Protein AF-T0YQB6-F1 (afdb_monomer)

Solvent-accessible surface area (backbone atoms only — not comparable to full-atom values): 7798 Å² total; per-residue (Å²): 107,59,69,57,54,54,50,42,68,69,33,78,83,54,26,64,61,60,52,67,73,28,50,30,24,60,76,42,93,47,71,82,48,46,54,80,54,68,63,47,19,71,34,28,26,48,48,79,46,76,45,72,69,95,37,11,34,46,36,43,32,42,40,33,60,44,87,93,80,42,77,46,76,48,65,46,78,48,70,36,41,98,92,46,36,68,65,62,59,70,67,49,53,52,52,53,47,53,54,51,46,53,48,74,68,41,89,79,73,65,82,73,70,87,73,80,74,79,78,72,74,80,78,81,73,86,81,84,135

Mean predicted aligned error: 8.4 Å

Sequence (129 aa):
FIALLRAMYRDSMDFPAFWGALPPPAESPFAFLRRGRKIWREHFFVKTGTLNAPFGVLGLAGYFRLPGGRFGAFAILVNGSPRHPNIAIGPMMRTLRHVLEAWASAPGARQPAAAQSRAILPHRKDAPK

Secondary structure (DSSP, 8-state):
-HHHHHHHHH-TTTHHHHHHTS--GGG-SSTTTS-S-HHHHHHEEEEEEEE-SSS-EEEEEEEEEPGGG-EEEEEEEEE--SSS----HHHHHHHHHHHHHHHHHSTT---------------------

Radius of gyration: 16.94 Å; Cα contacts (8 Å, |Δi|>4): 157; chains: 1; bounding box: 30×30×59 Å

Structure (mmCIF, N/CA/C/O backbone):
data_AF-T0YQB6-F1
#
_entry.id   AF-T0YQB6-F1
#
loop_
_atom_site.group_PDB
_atom_site.id
_atom_site.type_symbol
_atom_site.label_atom_id
_atom_site.label_alt_id
_atom_site.label_comp_id
_atom_site.label_asym_id
_atom_site.label_entity_id
_atom_site.label_seq_id
_atom_site.pdbx_PDB_ins_code
_atom_site.Cartn_x
_atom_site.Cartn_y
_atom_site.Cartn_z
_atom_site.occupancy
_atom_site.B_iso_or_equiv
_atom_site.auth_seq_id
_atom_site.auth_comp_id
_atom_site.auth_asym_id
_atom_site.auth_atom_id
_atom_site.pdbx_PDB_model_num
ATOM 1 N N . PHE A 1 1 ? -7.471 -9.144 -4.186 1.00 83.69 1 PHE A N 1
ATOM 2 C CA . PHE A 1 1 ? -6.870 -8.344 -3.093 1.00 83.69 1 PHE A CA 1
ATOM 3 C C . PHE A 1 1 ? -7.903 -7.694 -2.172 1.00 83.69 1 PHE A C 1
ATOM 5 O O . PHE A 1 1 ? -7.961 -8.091 -1.019 1.00 83.69 1 PHE A O 1
ATOM 12 N N . ILE A 1 2 ? -8.757 -6.767 -2.632 1.00 92.81 2 ILE A N 1
ATOM 13 C CA . ILE A 1 2 ? -9.711 -6.062 -1.741 1.00 92.81 2 ILE A CA 1
ATOM 14 C C . ILE A 1 2 ? -10.686 -6.999 -1.008 1.00 92.81 2 ILE A C 1
ATOM 16 O O . ILE A 1 2 ? -10.946 -6.789 0.171 1.00 92.81 2 ILE A O 1
ATOM 20 N N . ALA A 1 3 ? -11.203 -8.035 -1.678 1.00 94.56 3 ALA A N 1
ATOM 21 C CA . ALA A 1 3 ? -12.111 -8.999 -1.050 1.00 94.56 3 ALA A CA 1
ATOM 22 C C . ALA A 1 3 ? -11.465 -9.731 0.142 1.00 94.56 3 ALA A C 1
ATOM 24 O O . ALA A 1 3 ? -12.090 -9.836 1.190 1.00 94.56 3 ALA A O 1
ATOM 25 N N . LEU A 1 4 ? -10.195 -10.137 0.011 1.00 95.00 4 LEU A N 1
ATOM 26 C CA . LEU A 1 4 ? -9.421 -10.750 1.096 1.00 95.00 4 LEU A CA 1
ATOM 27 C C . LEU A 1 4 ? -9.232 -9.778 2.265 1.00 95.00 4 LEU A C 1
ATOM 29 O O . LEU A 1 4 ? -9.518 -10.133 3.398 1.00 95.00 4 LEU A O 1
ATOM 33 N N . LEU A 1 5 ? -8.800 -8.542 1.994 1.00 96.31 5 LEU A N 1
ATOM 34 C CA . LEU A 1 5 ? -8.612 -7.530 3.042 1.00 96.31 5 LEU A CA 1
ATOM 35 C C . LEU A 1 5 ? -9.929 -7.235 3.781 1.00 96.31 5 LEU A C 1
ATOM 37 O O . LEU A 1 5 ? -9.968 -7.089 4.996 1.00 96.31 5 LEU A O 1
ATOM 41 N N . ARG A 1 6 ? -11.050 -7.198 3.057 1.00 95.44 6 ARG A N 1
ATOM 42 C CA . ARG A 1 6 ? -12.374 -7.045 3.670 1.00 95.44 6 ARG A CA 1
ATOM 43 C C . ARG A 1 6 ? -12.765 -8.258 4.516 1.00 95.44 6 ARG A C 1
ATOM 45 O O . ARG A 1 6 ? -13.393 -8.064 5.550 1.00 95.44 6 ARG A O 1
ATOM 52 N N . ALA A 1 7 ? -12.443 -9.471 4.069 1.00 96.31 7 ALA A N 1
ATOM 53 C CA . ALA A 1 7 ? -12.714 -10.695 4.817 1.00 96.31 7 ALA A CA 1
ATOM 54 C C . ALA A 1 7 ? -11.887 -10.742 6.109 1.00 96.31 7 ALA A C 1
ATOM 56 O O . ALA A 1 7 ? -12.469 -10.873 7.176 1.00 96.31 7 ALA A O 1
ATOM 57 N N . MET A 1 8 ? -10.575 -10.501 6.024 1.00 96.44 8 MET A N 1
ATOM 58 C CA . MET A 1 8 ? -9.680 -10.440 7.185 1.00 96.44 8 MET A CA 1
ATOM 59 C C . MET A 1 8 ? -10.109 -9.366 8.186 1.00 96.44 8 MET A C 1
ATOM 61 O O . MET A 1 8 ? -10.122 -9.631 9.372 1.00 96.44 8 MET A O 1
ATOM 65 N N . TYR A 1 9 ? -10.530 -8.177 7.737 1.00 94.56 9 TYR A N 1
ATOM 66 C CA . TYR A 1 9 ? -11.054 -7.142 8.643 1.00 94.56 9 TYR A CA 1
ATOM 67 C C . TYR A 1 9 ? -12.304 -7.573 9.427 1.00 94.56 9 TYR A C 1
ATOM 69 O O . TYR A 1 9 ? -12.547 -7.077 10.523 1.00 94.56 9 TYR A O 1
ATOM 77 N N . ARG A 1 10 ? -13.127 -8.460 8.855 1.00 95.06 10 ARG A N 1
ATOM 78 C CA . ARG A 1 10 ? -14.337 -8.978 9.510 1.00 95.06 10 ARG A CA 1
ATOM 79 C C . ARG A 1 10 ? -14.051 -10.151 10.442 1.00 95.06 10 ARG A C 1
ATOM 81 O O . ARG A 1 10 ? -14.921 -10.486 11.238 1.00 95.06 10 ARG A O 1
ATOM 88 N N . ASP A 1 11 ? -12.871 -10.750 10.342 1.00 96.25 11 ASP A N 1
ATOM 89 C CA . ASP A 1 11 ? -12.424 -11.800 11.242 1.00 96.25 11 ASP A CA 1
ATOM 90 C C . ASP A 1 11 ? -11.795 -11.172 12.489 1.00 96.25 11 ASP A C 1
ATOM 92 O O . ASP A 1 11 ? -10.628 -10.791 12.498 1.00 96.25 11 ASP A O 1
ATOM 96 N N . SER A 1 12 ? -12.583 -11.005 13.551 1.00 92.75 12 SER A N 1
ATOM 97 C CA . SER A 1 12 ? -12.111 -10.341 14.769 1.00 92.75 12 SER A CA 1
ATOM 98 C C . SER A 1 12 ? -10.997 -11.097 15.495 1.00 92.75 12 SER A C 1
ATOM 100 O O . SER A 1 12 ? -10.278 -10.473 16.274 1.00 92.75 12 SER A O 1
ATOM 102 N N . MET A 1 13 ? -10.865 -12.408 15.269 1.00 96.19 13 MET A N 1
ATOM 103 C CA . MET A 1 13 ? -9.836 -13.230 15.907 1.00 96.19 13 MET A CA 1
ATOM 104 C C . MET A 1 13 ? -8.489 -13.027 15.218 1.00 96.19 13 MET A C 1
ATOM 106 O O . MET A 1 13 ? -7.492 -12.743 15.882 1.00 96.19 13 MET A O 1
ATOM 110 N N . ASP A 1 14 ? -8.476 -13.085 13.887 1.00 96.00 14 ASP A N 1
ATOM 111 C CA . ASP A 1 14 ? -7.233 -13.053 13.115 1.00 96.00 14 ASP A CA 1
ATOM 112 C C . ASP A 1 14 ? -6.817 -11.641 12.687 1.00 96.00 14 ASP A C 1
ATOM 114 O O . ASP A 1 14 ? -5.634 -11.388 12.430 1.00 96.00 14 ASP A O 1
ATOM 118 N N . PHE A 1 15 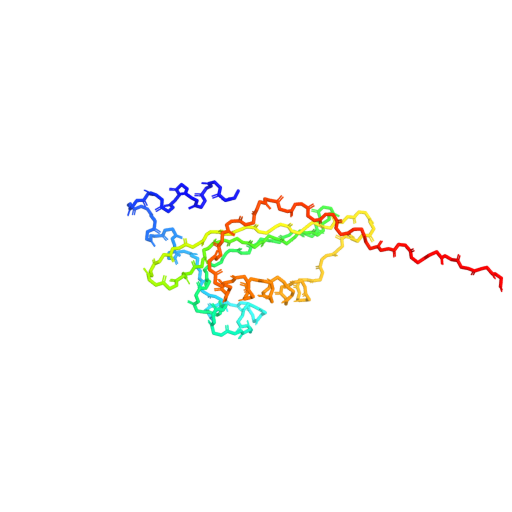? -7.753 -10.685 12.635 1.00 95.44 15 PHE A N 1
ATOM 119 C CA . PHE A 1 15 ? -7.466 -9.333 12.161 1.00 95.44 15 PHE A CA 1
ATOM 120 C C . PHE A 1 15 ? -6.307 -8.647 12.897 1.00 95.44 15 PHE A C 1
ATOM 122 O O . PHE A 1 15 ? -5.458 -8.077 12.206 1.00 95.44 15 PHE A O 1
ATOM 129 N N . PRO A 1 16 ? -6.203 -8.677 14.245 1.00 94.50 16 PRO A N 1
ATOM 130 C CA . PRO A 1 16 ? -5.108 -8.004 14.941 1.00 94.50 16 PRO A CA 1
ATOM 131 C C . PRO A 1 16 ? -3.730 -8.520 14.514 1.00 94.50 16 PRO A C 1
ATOM 133 O O . PRO A 1 16 ? -2.831 -7.721 14.245 1.00 94.50 16 PRO A O 1
ATOM 136 N N . ALA A 1 17 ? -3.578 -9.841 14.385 1.00 96.06 17 ALA A N 1
ATOM 137 C CA . ALA A 1 17 ? -2.331 -10.463 13.949 1.00 96.06 17 ALA A CA 1
ATOM 138 C C . ALA A 1 17 ? -2.050 -10.177 12.466 1.00 96.06 17 ALA A C 1
ATOM 140 O O . ALA A 1 17 ? -0.944 -9.770 12.103 1.00 96.06 17 ALA A O 1
ATOM 141 N N . PHE A 1 18 ? -3.068 -10.311 11.610 1.00 95.44 18 PHE A N 1
ATOM 142 C CA . PHE A 1 18 ? -2.963 -10.025 10.180 1.00 95.44 18 PHE A CA 1
ATOM 143 C C . PHE A 1 18 ? -2.565 -8.568 9.911 1.00 95.44 18 PHE A C 1
ATOM 145 O O . PHE A 1 18 ? -1.704 -8.290 9.076 1.00 95.44 18 PHE A O 1
ATOM 152 N N . TRP A 1 19 ? -3.179 -7.622 10.624 1.00 94.38 19 TRP A N 1
ATOM 153 C CA . TRP A 1 19 ? -2.861 -6.202 10.528 1.00 94.38 19 TRP A CA 1
ATOM 154 C C . TRP A 1 19 ? -1.462 -5.896 11.069 1.00 94.38 19 TRP A C 1
ATOM 156 O O . TRP A 1 19 ? -0.716 -5.175 10.409 1.00 94.38 19 TRP A O 1
ATOM 166 N N . GLY A 1 20 ? -1.075 -6.489 12.203 1.00 93.31 20 GLY A N 1
ATOM 167 C CA . GLY A 1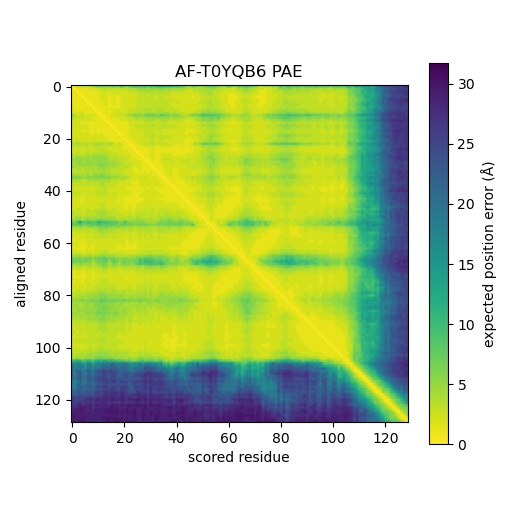 20 ? 0.260 -6.334 12.787 1.00 93.31 20 GLY A CA 1
ATOM 168 C C . GLY A 1 20 ? 1.397 -6.825 11.883 1.00 93.31 20 GLY A C 1
ATOM 169 O O . GLY A 1 20 ? 2.506 -6.302 11.948 1.00 93.31 20 GLY A O 1
ATOM 170 N N . ALA A 1 21 ? 1.121 -7.766 10.976 1.00 94.12 21 ALA A N 1
ATOM 171 C CA . ALA A 1 21 ? 2.083 -8.243 9.982 1.00 94.12 21 ALA A CA 1
ATOM 172 C C . ALA A 1 21 ? 2.329 -7.257 8.815 1.00 94.12 21 ALA A C 1
ATOM 174 O O . ALA A 1 21 ? 3.210 -7.488 7.980 1.00 94.12 21 ALA A O 1
ATOM 175 N N . LEU A 1 22 ? 1.559 -6.167 8.725 1.00 94.69 22 LEU A N 1
ATOM 176 C CA . LEU A 1 22 ? 1.721 -5.113 7.726 1.00 94.69 22 LEU A CA 1
ATOM 177 C C . LEU A 1 22 ? 2.413 -3.905 8.372 1.00 94.69 22 LEU A C 1
ATOM 179 O O . LEU A 1 22 ? 1.751 -3.134 9.065 1.00 94.69 22 LEU A O 1
ATOM 183 N N . PRO A 1 23 ? 3.718 -3.679 8.149 1.00 91.44 23 PRO A N 1
ATOM 184 C CA . PRO A 1 23 ? 4.404 -2.567 8.789 1.00 91.44 23 PRO A CA 1
ATOM 185 C C . PRO A 1 23 ? 3.898 -1.220 8.247 1.00 91.44 23 PRO A C 1
ATOM 187 O O . PRO A 1 23 ? 3.610 -1.097 7.044 1.00 91.44 23 PRO A O 1
ATOM 190 N N . PRO A 1 24 ? 3.819 -0.180 9.096 1.00 95.81 24 PRO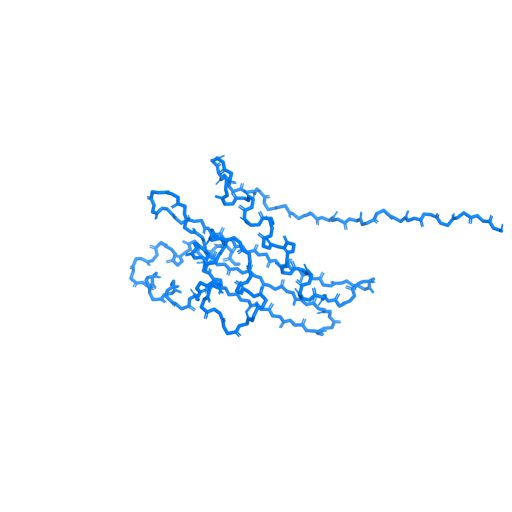 A N 1
ATOM 191 C CA . PRO A 1 24 ? 3.620 1.172 8.608 1.00 95.81 24 PRO A CA 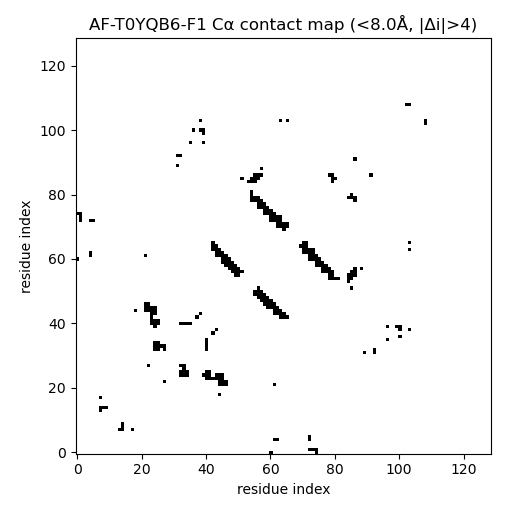1
ATOM 192 C C . PRO A 1 24 ? 4.846 1.626 7.796 1.00 95.81 24 PRO A C 1
ATOM 194 O O . PRO A 1 24 ? 5.973 1.225 8.103 1.00 95.81 24 PRO A O 1
ATOM 197 N N . PRO A 1 25 ? 4.686 2.477 6.764 1.00 96.69 25 PRO A N 1
ATOM 198 C CA . PRO A 1 25 ? 5.808 2.893 5.930 1.00 96.69 25 PRO A CA 1
ATOM 199 C C . PRO A 1 25 ? 6.959 3.563 6.688 1.00 96.69 25 PRO A C 1
ATOM 201 O O . PRO A 1 25 ? 8.089 3.475 6.214 1.00 96.69 25 PRO A O 1
ATOM 204 N N . ALA A 1 26 ? 6.708 4.199 7.841 1.00 96.75 26 ALA A N 1
ATOM 205 C CA . ALA A 1 26 ? 7.746 4.748 8.721 1.00 96.75 26 ALA A CA 1
ATOM 206 C C . ALA A 1 26 ? 8.766 3.697 9.193 1.00 96.75 26 ALA A C 1
ATOM 208 O O . ALA A 1 26 ? 9.957 3.999 9.228 1.00 96.75 26 ALA A O 1
ATOM 209 N N . GLU A 1 27 ? 8.303 2.474 9.457 1.00 95.06 27 GLU A N 1
ATOM 210 C CA . GLU A 1 27 ? 9.092 1.358 9.999 1.00 95.06 27 GLU A CA 1
ATOM 211 C C . GLU A 1 27 ? 9.595 0.412 8.900 1.00 95.06 27 GLU A C 1
ATOM 213 O O . GLU A 1 27 ? 10.076 -0.691 9.150 1.00 95.06 27 GLU A O 1
ATOM 218 N N . SER A 1 28 ? 9.465 0.821 7.637 1.00 92.44 28 SER A N 1
ATOM 219 C CA . SER A 1 28 ? 9.885 -0.010 6.520 1.00 92.44 28 SER A CA 1
ATOM 220 C C . SER A 1 28 ? 11.413 -0.083 6.414 1.00 92.44 28 SER A C 1
ATOM 222 O O . SER A 1 28 ? 12.079 0.963 6.415 1.00 92.44 28 SER A O 1
ATOM 224 N N . PRO A 1 29 ? 11.987 -1.277 6.162 1.00 90.75 29 PRO A N 1
ATOM 225 C CA . PRO A 1 29 ? 13.409 -1.399 5.841 1.00 90.75 29 PRO A CA 1
ATOM 226 C C . PRO A 1 29 ? 13.756 -0.695 4.517 1.00 90.75 29 PRO A C 1
ATOM 228 O O . PRO A 1 29 ? 14.908 -0.343 4.265 1.00 90.75 29 PRO A O 1
ATOM 231 N N . PHE A 1 30 ? 12.761 -0.422 3.666 1.00 89.75 30 PHE A N 1
ATOM 232 C CA . PHE A 1 30 ? 12.963 0.218 2.375 1.00 89.75 30 PHE A CA 1
ATOM 233 C C . PHE A 1 30 ? 12.845 1.741 2.469 1.00 89.75 30 PHE A C 1
ATOM 235 O O . PHE A 1 30 ? 11.771 2.307 2.685 1.00 89.75 30 PHE A O 1
ATOM 242 N N . ALA A 1 31 ? 13.952 2.439 2.201 1.00 90.62 31 ALA A N 1
ATOM 243 C CA . ALA A 1 31 ? 14.029 3.898 2.299 1.00 90.62 31 ALA A CA 1
ATOM 244 C C . ALA A 1 31 ? 12.999 4.649 1.432 1.00 90.62 31 ALA A C 1
ATOM 246 O O . ALA A 1 31 ? 12.583 5.749 1.788 1.00 90.62 31 ALA A O 1
ATOM 247 N N . PHE A 1 32 ? 12.566 4.083 0.299 1.00 88.00 32 PHE A N 1
ATOM 248 C CA . PHE A 1 32 ? 11.571 4.730 -0.563 1.00 88.00 32 PHE A CA 1
ATOM 249 C C . PHE A 1 32 ? 10.157 4.743 0.043 1.00 88.00 32 PHE A C 1
ATOM 251 O O . PHE A 1 32 ? 9.379 5.638 -0.296 1.00 88.00 32 PHE A O 1
ATOM 258 N N . LEU A 1 33 ? 9.836 3.803 0.942 1.00 92.94 33 LEU A N 1
ATOM 259 C CA . LEU A 1 33 ? 8.560 3.757 1.665 1.00 92.94 33 LEU A CA 1
ATOM 260 C C . LEU A 1 33 ? 8.535 4.741 2.838 1.00 92.94 33 LEU A C 1
ATOM 262 O O . LEU A 1 33 ? 7.497 5.343 3.086 1.00 92.94 33 LEU A O 1
ATOM 266 N N . ARG A 1 34 ? 9.680 4.992 3.484 1.00 95.00 34 ARG A N 1
ATOM 267 C CA . ARG A 1 34 ? 9.793 5.920 4.626 1.00 95.00 34 ARG A CA 1
ATOM 268 C C . ARG A 1 34 ? 9.574 7.402 4.279 1.00 95.00 34 ARG A C 1
ATOM 270 O O . ARG A 1 34 ? 9.470 8.235 5.174 1.00 95.00 34 ARG A O 1
ATOM 277 N N . ARG A 1 35 ? 9.508 7.753 2.990 1.00 93.88 35 ARG A N 1
ATOM 278 C CA . ARG A 1 35 ? 9.285 9.128 2.498 1.00 93.88 35 ARG A CA 1
ATOM 279 C C . ARG A 1 35 ? 7.801 9.507 2.520 1.00 93.88 35 ARG A C 1
ATOM 281 O O . ARG A 1 35 ? 6.949 8.636 2.423 1.00 93.88 35 ARG A O 1
ATOM 288 N N . GLY A 1 36 ? 7.503 10.807 2.507 1.00 93.38 36 GLY A N 1
ATOM 289 C CA . GLY A 1 36 ? 6.140 11.341 2.372 1.00 93.38 36 GLY A CA 1
ATOM 290 C C . GLY A 1 36 ? 5.591 11.971 3.645 1.00 93.38 36 GLY A C 1
ATOM 291 O O . GLY A 1 36 ? 6.328 12.216 4.601 1.00 93.38 36 GLY A O 1
ATOM 292 N N . ARG A 1 37 ? 4.291 12.266 3.637 1.00 94.69 37 ARG A N 1
ATOM 293 C CA . ARG A 1 37 ? 3.589 12.949 4.729 1.00 94.69 37 ARG A CA 1
ATOM 294 C C . ARG A 1 37 ? 3.350 12.002 5.907 1.00 94.69 37 ARG A C 1
ATOM 296 O O . ARG A 1 37 ? 3.315 10.783 5.745 1.00 94.69 37 ARG A O 1
ATOM 303 N N . LYS A 1 38 ? 3.099 12.573 7.090 1.00 93.50 38 LYS A N 1
ATOM 304 C CA . LYS A 1 38 ? 2.752 11.826 8.315 1.00 93.50 38 LYS A CA 1
ATOM 305 C C . LYS A 1 38 ? 1.604 10.835 8.095 1.00 93.50 38 LYS A C 1
ATOM 307 O O . LYS A 1 38 ? 1.690 9.692 8.528 1.00 93.50 38 LYS A O 1
ATOM 312 N N . ILE A 1 39 ? 0.573 11.251 7.351 1.00 92.19 39 ILE A N 1
ATOM 313 C CA . ILE A 1 39 ? -0.576 10.396 7.027 1.00 92.19 39 ILE A CA 1
ATOM 314 C C . ILE A 1 39 ? -0.144 9.108 6.315 1.00 92.19 39 ILE A C 1
ATOM 316 O O . ILE A 1 39 ? -0.534 8.030 6.737 1.00 92.19 39 ILE A O 1
ATOM 320 N N . TRP A 1 40 ? 0.735 9.185 5.315 1.00 94.88 40 TRP A N 1
ATOM 321 C CA . TRP A 1 40 ? 1.295 7.999 4.669 1.00 94.88 40 TRP A CA 1
ATOM 322 C C . TRP A 1 40 ? 2.155 7.180 5.631 1.00 94.88 40 TRP A C 1
ATOM 324 O O . TRP A 1 40 ? 1.985 5.973 5.748 1.00 94.88 40 TRP A O 1
ATOM 334 N N . ARG A 1 41 ? 3.077 7.841 6.329 1.00 96.00 41 ARG A N 1
ATOM 335 C CA . ARG A 1 41 ? 4.101 7.168 7.131 1.00 96.00 41 ARG A CA 1
ATOM 336 C C . ARG A 1 41 ? 3.536 6.375 8.307 1.00 96.00 41 ARG A C 1
ATOM 338 O O . ARG A 1 41 ? 4.092 5.331 8.626 1.00 96.00 41 ARG A O 1
ATOM 345 N N . GLU A 1 42 ? 2.462 6.860 8.922 1.00 94.12 42 GLU A N 1
ATOM 346 C CA . GLU A 1 42 ? 1.972 6.341 10.206 1.00 94.12 42 GLU A CA 1
ATOM 347 C C . GLU A 1 42 ? 0.538 5.803 10.151 1.00 94.12 42 GLU A C 1
ATOM 349 O O . GLU A 1 42 ? 0.138 5.044 11.030 1.00 94.12 42 GLU A O 1
ATOM 354 N N . HIS A 1 43 ? -0.253 6.183 9.141 1.00 94.06 43 HIS A N 1
ATOM 355 C CA . HIS A 1 43 ? -1.652 5.756 9.050 1.00 94.06 43 HIS A CA 1
ATOM 356 C C . HIS A 1 43 ? -1.897 4.718 7.959 1.00 94.06 43 HIS A C 1
ATOM 358 O O . HIS A 1 43 ? -2.998 4.176 7.916 1.00 94.06 43 HIS A O 1
ATOM 364 N N . PHE A 1 44 ? -0.913 4.414 7.110 1.00 96.31 44 PHE A N 1
ATOM 365 C CA . PHE A 1 44 ? -0.976 3.300 6.162 1.00 96.31 44 PHE A CA 1
ATOM 366 C C . PHE A 1 44 ? -0.228 2.087 6.708 1.00 96.31 44 PHE A C 1
ATOM 368 O O . PHE A 1 44 ? 0.751 2.237 7.426 1.00 96.31 44 PHE A O 1
ATOM 375 N N . PHE A 1 45 ? -0.678 0.896 6.325 1.00 96.62 45 PHE A N 1
ATOM 376 C CA . PHE A 1 45 ? -0.101 -0.400 6.684 1.00 96.62 45 PHE A CA 1
ATOM 377 C C . PHE A 1 45 ? -0.076 -1.234 5.418 1.00 96.62 45 PHE A C 1
ATOM 379 O O . PHE A 1 45 ? -1.138 -1.517 4.855 1.00 96.62 45 PHE A O 1
ATOM 386 N N . VAL A 1 46 ? 1.117 -1.536 4.905 1.00 96.06 46 VAL A N 1
ATOM 387 C CA . VAL A 1 46 ? 1.260 -1.910 3.494 1.00 96.06 46 VAL A CA 1
ATOM 388 C C . VAL A 1 46 ? 2.057 -3.186 3.294 1.00 96.06 46 VAL A C 1
ATOM 390 O O . VAL A 1 46 ? 3.030 -3.465 3.989 1.00 96.06 46 VAL A O 1
ATOM 393 N N . LYS A 1 47 ? 1.684 -3.919 2.248 1.00 95.56 47 LYS A N 1
ATOM 394 C CA . LYS A 1 47 ? 2.507 -4.943 1.622 1.00 95.56 47 LYS A CA 1
ATOM 395 C C . LYS A 1 47 ? 2.880 -4.503 0.214 1.00 95.56 47 LYS A C 1
ATOM 397 O O . LYS A 1 47 ? 2.032 -4.025 -0.543 1.00 95.56 47 LYS A O 1
ATOM 402 N N . THR A 1 48 ? 4.146 -4.698 -0.132 1.00 93.69 48 THR A N 1
ATOM 403 C CA . THR A 1 48 ? 4.668 -4.537 -1.489 1.00 93.69 48 THR A CA 1
ATOM 404 C C . THR A 1 48 ? 4.863 -5.897 -2.153 1.00 93.69 48 THR A C 1
ATOM 406 O O . THR A 1 48 ? 5.187 -6.886 -1.494 1.00 93.69 48 THR A O 1
ATOM 409 N N . GLY A 1 49 ? 4.684 -5.937 -3.470 1.00 93.25 49 GLY A N 1
ATOM 410 C CA . GLY A 1 49 ? 5.071 -7.058 -4.321 1.00 93.25 49 GLY A CA 1
ATOM 411 C C . GLY A 1 49 ? 5.681 -6.528 -5.611 1.00 93.25 49 GLY A C 1
ATOM 412 O O . GLY A 1 49 ? 5.173 -5.564 -6.179 1.00 93.25 49 GLY A O 1
ATOM 413 N N . THR A 1 50 ? 6.778 -7.123 -6.062 1.00 94.19 50 THR A N 1
ATOM 414 C C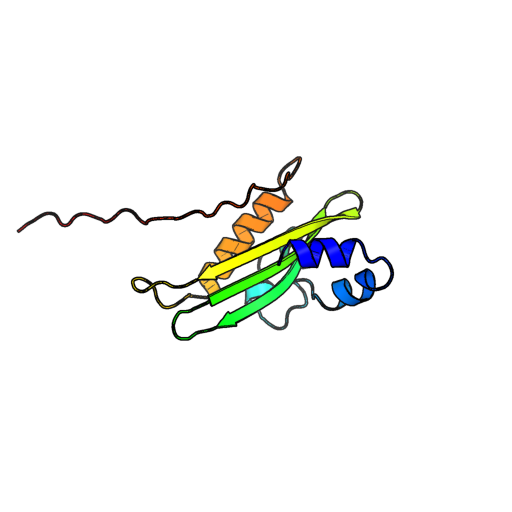A . THR A 1 50 ? 7.477 -6.700 -7.280 1.00 94.19 50 THR A CA 1
ATOM 415 C C . THR A 1 50 ? 7.879 -7.907 -8.103 1.00 94.19 50 THR A C 1
ATOM 417 O O . THR A 1 50 ? 8.330 -8.903 -7.543 1.00 94.19 50 THR A O 1
ATOM 420 N N . LEU A 1 51 ? 7.764 -7.798 -9.420 1.00 95.38 51 LEU A N 1
ATOM 421 C CA . LEU A 1 51 ? 8.265 -8.779 -10.380 1.00 95.38 51 LEU A CA 1
ATOM 422 C C . LEU A 1 51 ? 8.935 -8.023 -11.525 1.00 95.38 51 LEU A C 1
ATOM 424 O O . LEU A 1 51 ? 8.525 -6.905 -11.819 1.00 95.38 51 LEU A O 1
ATOM 428 N N . ASN A 1 52 ? 9.939 -8.617 -12.167 1.00 93.00 52 ASN A N 1
ATOM 429 C CA . ASN A 1 52 ? 10.667 -7.969 -13.263 1.00 93.00 52 ASN A CA 1
ATOM 430 C C . ASN A 1 52 ? 10.487 -8.666 -14.623 1.00 93.00 52 ASN A C 1
ATOM 432 O O . ASN A 1 52 ? 10.861 -8.086 -15.635 1.00 93.00 52 ASN A O 1
ATOM 436 N N . ALA A 1 53 ? 9.928 -9.882 -14.666 1.00 91.56 53 ALA A N 1
ATOM 437 C CA . ALA A 1 53 ? 9.817 -10.680 -15.886 1.00 91.56 53 ALA A CA 1
ATOM 438 C C . ALA A 1 53 ? 8.456 -11.398 -15.987 1.00 91.56 53 ALA A C 1
ATOM 440 O O . ALA A 1 53 ? 7.935 -11.833 -14.960 1.00 91.56 53 ALA A O 1
ATOM 441 N N . PRO A 1 54 ? 7.884 -11.554 -17.201 1.00 91.75 54 PRO A N 1
ATOM 442 C CA . PRO A 1 54 ? 8.360 -11.006 -18.482 1.00 91.75 54 PRO A CA 1
ATOM 443 C C . PRO A 1 54 ? 8.126 -9.490 -18.620 1.00 91.75 54 PRO A C 1
ATOM 445 O O . PRO A 1 54 ? 8.764 -8.836 -19.437 1.00 91.75 54 PRO A O 1
ATOM 448 N N . PHE A 1 55 ? 7.252 -8.928 -17.785 1.00 95.62 55 PHE A N 1
ATOM 449 C CA . PHE A 1 55 ? 7.058 -7.492 -17.622 1.00 95.62 55 PHE A CA 1
ATOM 450 C C . PHE A 1 55 ? 7.177 -7.134 -16.142 1.00 95.62 55 PHE A C 1
ATOM 452 O O . PHE A 1 55 ? 6.840 -7.933 -15.265 1.00 95.62 55 PHE A O 1
ATOM 459 N N . GLY A 1 56 ? 7.635 -5.918 -15.869 1.00 96.12 56 GLY A N 1
ATOM 460 C CA . GLY A 1 56 ? 7.679 -5.344 -14.539 1.00 96.12 56 GLY A CA 1
ATOM 461 C C . GLY A 1 56 ? 6.288 -5.292 -13.913 1.00 96.12 56 GLY A C 1
ATOM 462 O O . GLY A 1 56 ? 5.317 -4.914 -14.566 1.00 96.12 56 GLY A O 1
ATOM 463 N N . VAL A 1 57 ? 6.186 -5.630 -12.636 1.00 96.19 57 VAL A N 1
ATOM 464 C CA . VAL A 1 57 ? 4.964 -5.516 -11.839 1.00 96.19 57 VAL A CA 1
ATOM 465 C C . VAL A 1 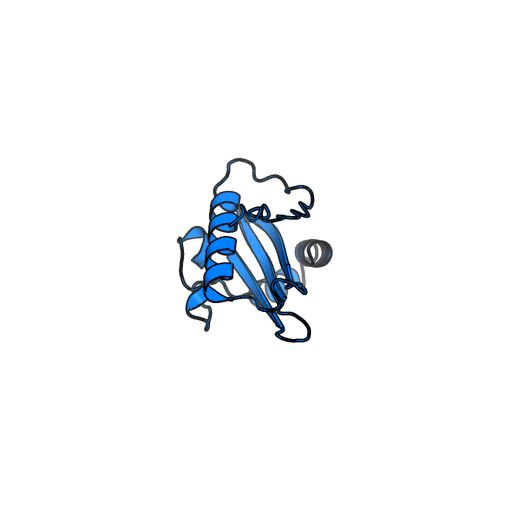57 ? 5.302 -4.816 -10.537 1.00 96.19 57 VAL A C 1
ATOM 467 O O . VAL A 1 57 ? 6.311 -5.119 -9.901 1.00 96.19 57 VAL A O 1
ATOM 470 N N . LEU A 1 58 ? 4.430 -3.904 -10.121 1.00 95.75 58 LEU A N 1
ATOM 471 C CA . LEU A 1 58 ? 4.451 -3.305 -8.798 1.00 95.75 58 LEU A CA 1
ATOM 472 C C . LEU A 1 58 ? 3.060 -3.400 -8.175 1.00 95.75 58 LEU A C 1
ATOM 474 O O . LEU A 1 58 ? 2.116 -2.736 -8.604 1.00 95.75 58 LEU A O 1
ATOM 478 N N . GLY A 1 59 ? 2.953 -4.231 -7.148 1.00 95.44 59 GLY A N 1
ATOM 479 C CA . GLY A 1 59 ? 1.799 -4.351 -6.277 1.00 95.44 59 GLY A CA 1
ATOM 480 C C . GLY A 1 59 ? 2.008 -3.578 -4.978 1.00 95.44 59 GLY A C 1
ATOM 481 O O . GLY A 1 59 ? 3.069 -3.658 -4.354 1.00 95.44 59 GLY A O 1
ATOM 482 N N . LEU A 1 60 ? 0.976 -2.857 -4.553 1.00 96.19 60 LEU 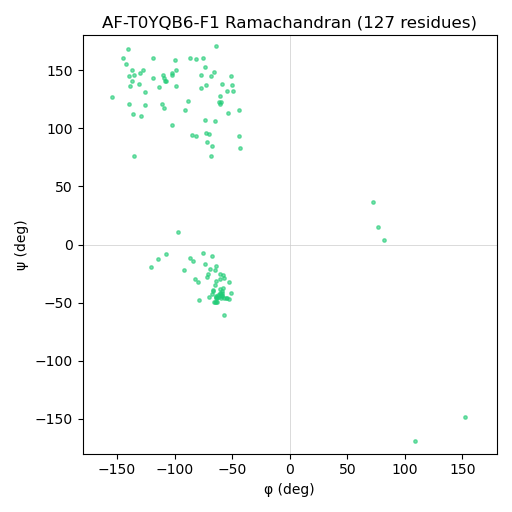A N 1
ATOM 483 C CA . LEU A 1 60 ? 0.902 -2.205 -3.250 1.00 96.19 60 LEU A CA 1
ATOM 484 C C . LEU A 1 60 ? -0.514 -2.371 -2.700 1.00 96.19 60 LEU A C 1
ATOM 486 O O . LEU A 1 60 ? -1.478 -1.930 -3.323 1.00 96.19 60 LEU A O 1
ATOM 490 N N . ALA A 1 61 ? -0.655 -2.998 -1.540 1.00 96.88 61 ALA A N 1
ATOM 491 C CA . ALA A 1 61 ? -1.959 -3.238 -0.931 1.00 96.88 61 ALA A CA 1
ATOM 492 C C . ALA A 1 61 ? -1.889 -3.149 0.589 1.00 96.88 61 ALA A C 1
ATOM 494 O O . ALA A 1 61 ? -0.819 -3.301 1.175 1.00 96.88 61 ALA A O 1
ATOM 495 N N . GLY 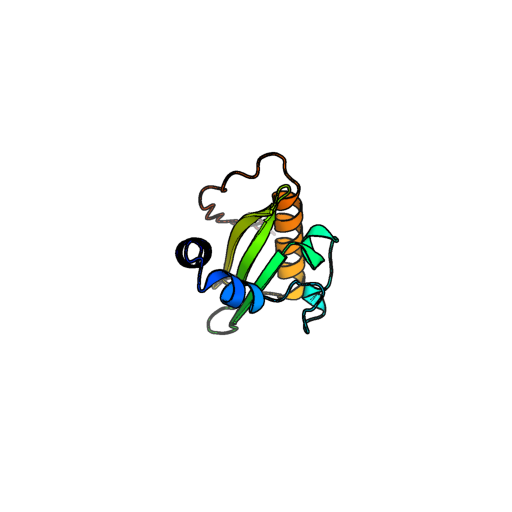A 1 62 ? -3.037 -2.944 1.224 1.00 96.69 62 GLY A N 1
ATOM 496 C CA . GLY A 1 62 ? -3.149 -2.979 2.673 1.00 96.69 62 GLY A CA 1
ATOM 497 C C . GLY A 1 62 ? -4.284 -2.112 3.186 1.00 96.69 62 GLY A C 1
ATOM 498 O O . GLY A 1 62 ? -5.306 -1.940 2.513 1.00 96.69 62 GLY A O 1
ATOM 499 N N . TYR A 1 63 ? -4.091 -1.565 4.380 1.00 95.94 63 TYR A N 1
ATOM 500 C CA . TYR A 1 63 ? -5.081 -0.732 5.048 1.00 95.94 63 TYR A CA 1
ATOM 501 C C . TYR A 1 63 ? -4.561 0.678 5.293 1.00 95.94 63 TYR A C 1
ATOM 503 O O . TYR A 1 63 ? -3.356 0.924 5.330 1.00 95.94 63 TYR A O 1
ATOM 511 N N . PHE A 1 64 ? -5.489 1.597 5.520 1.00 94.38 64 PHE A N 1
ATOM 512 C CA . PHE A 1 64 ? -5.204 2.892 6.113 1.00 94.38 64 PHE A CA 1
ATOM 513 C C . PHE A 1 64 ? -6.237 3.222 7.189 1.00 94.38 64 PHE A C 1
ATOM 515 O O . PHE A 1 64 ? -7.407 2.839 7.087 1.00 94.38 64 PHE A O 1
ATOM 522 N N . ARG A 1 65 ? -5.800 3.922 8.236 1.00 90.88 65 ARG A N 1
ATOM 523 C CA . ARG A 1 65 ? -6.660 4.363 9.336 1.00 90.88 65 ARG A CA 1
ATOM 524 C C . ARG A 1 65 ? -7.278 5.719 9.016 1.00 90.88 65 ARG A C 1
ATOM 526 O O . ARG A 1 65 ? -6.570 6.697 8.789 1.00 90.88 65 ARG A O 1
ATOM 533 N N . LEU A 1 66 ? -8.603 5.763 9.043 1.00 82.62 66 LEU A N 1
ATOM 534 C CA . LEU A 1 66 ? -9.415 6.971 8.952 1.00 82.62 66 LEU A CA 1
ATOM 535 C C . LEU A 1 66 ? -9.613 7.592 10.348 1.00 82.62 66 LEU A C 1
ATOM 537 O O . LEU A 1 66 ? -9.492 6.894 11.365 1.00 82.62 66 LEU A O 1
ATOM 541 N N . PRO A 1 67 ? -9.980 8.885 10.421 1.00 75.62 67 PRO A N 1
ATOM 542 C CA . PRO A 1 67 ? -10.476 9.490 11.654 1.00 75.62 67 PRO A CA 1
ATOM 543 C C . PRO A 1 67 ? -11.618 8.666 12.276 1.00 75.62 67 PRO A C 1
ATOM 545 O O . PRO A 1 67 ? -12.416 8.050 11.566 1.00 75.62 67 PRO A O 1
ATOM 548 N N . GLY A 1 68 ? -11.685 8.632 13.609 1.00 74.94 68 GLY A N 1
ATOM 549 C CA . GLY A 1 68 ? -12.695 7.854 14.341 1.00 74.94 68 GLY A CA 1
ATOM 550 C C . GLY A 1 68 ? -12.431 6.343 14.399 1.00 74.94 68 GLY A C 1
ATOM 551 O O . GLY A 1 68 ? -13.338 5.580 14.703 1.00 74.94 68 GLY A O 1
ATOM 552 N N . GLY A 1 69 ? -11.211 5.890 14.084 1.00 79.31 69 GLY A N 1
ATOM 553 C CA . GLY A 1 69 ? -10.797 4.490 14.264 1.00 79.31 69 GLY A CA 1
ATOM 554 C C . GLY A 1 69 ? -11.232 3.529 13.154 1.00 79.31 69 GLY A C 1
ATOM 555 O O . GLY A 1 69 ? -10.953 2.336 13.235 1.00 79.31 69 GLY A O 1
ATOM 556 N N . ARG A 1 70 ? -11.872 4.035 12.096 1.00 85.12 70 ARG A N 1
ATOM 557 C CA . ARG A 1 70 ? -12.290 3.232 10.941 1.00 85.12 70 ARG A CA 1
ATOM 558 C C . ARG A 1 70 ? -11.095 2.839 10.072 1.00 85.12 70 ARG A C 1
ATOM 560 O O . ARG A 1 70 ? -10.115 3.575 9.976 1.00 85.12 70 ARG A O 1
ATOM 567 N N . PHE A 1 71 ? -11.217 1.717 9.370 1.00 90.38 71 PHE A N 1
ATOM 568 C CA . PHE A 1 71 ? -10.236 1.270 8.383 1.00 90.38 71 PHE A CA 1
ATOM 569 C C . PHE A 1 71 ? -10.775 1.440 6.964 1.00 90.38 71 PHE A C 1
ATOM 571 O O . PHE A 1 71 ? -11.946 1.171 6.688 1.00 90.38 71 PHE A O 1
ATOM 578 N N . GLY A 1 72 ? -9.905 1.856 6.050 1.00 91.12 72 GLY A N 1
ATOM 579 C CA . GLY A 1 72 ? -10.099 1.681 4.619 1.00 91.12 72 GLY A CA 1
ATOM 580 C C . GLY A 1 72 ? -9.112 0.649 4.077 1.00 91.12 72 GLY A C 1
ATOM 581 O O . GLY A 1 72 ? -7.985 0.551 4.555 1.00 91.12 72 GLY A O 1
ATOM 582 N N . ALA A 1 73 ? -9.538 -0.131 3.086 1.00 94.44 73 ALA A N 1
ATOM 583 C CA . ALA A 1 73 ? -8.696 -1.110 2.400 1.00 94.44 73 ALA A CA 1
ATOM 584 C C . ALA A 1 73 ? -8.385 -0.632 0.979 1.00 94.44 73 ALA A C 1
ATOM 586 O O . ALA A 1 73 ? -9.250 -0.062 0.309 1.00 94.44 73 ALA A O 1
ATOM 587 N N . PHE A 1 74 ? -7.171 -0.897 0.504 1.00 94.94 74 PHE A N 1
ATOM 588 C CA . PHE A 1 74 ? -6.742 -0.534 -0.841 1.00 94.94 74 PHE A CA 1
ATOM 589 C C . PHE A 1 74 ? -5.842 -1.612 -1.455 1.00 94.94 74 PHE A C 1
ATOM 591 O O . PHE A 1 74 ? -5.204 -2.404 -0.761 1.00 94.94 74 PHE A O 1
ATOM 598 N N . ALA A 1 75 ? -5.813 -1.646 -2.782 1.00 96.12 75 ALA A N 1
ATOM 599 C CA . ALA A 1 75 ? -4.942 -2.511 -3.557 1.00 96.12 75 ALA A CA 1
ATOM 600 C C . ALA A 1 75 ? -4.709 -1.864 -4.918 1.00 96.12 75 ALA A C 1
ATOM 602 O O . ALA A 1 75 ? -5.661 -1.514 -5.614 1.00 96.12 75 ALA A O 1
ATOM 603 N N . ILE A 1 76 ? -3.443 -1.713 -5.279 1.00 95.88 76 ILE A N 1
ATOM 604 C CA . ILE A 1 76 ? -2.989 -1.138 -6.535 1.00 95.88 76 ILE A CA 1
ATOM 605 C C . ILE A 1 76 ? -2.059 -2.156 -7.181 1.00 95.88 76 ILE A C 1
ATOM 607 O O . ILE A 1 76 ? -1.155 -2.681 -6.529 1.00 95.88 76 ILE A O 1
ATOM 611 N N . LEU A 1 77 ? -2.294 -2.425 -8.461 1.00 95.25 77 LEU A N 1
ATOM 612 C CA . LEU A 1 77 ? -1.436 -3.254 -9.290 1.00 95.25 77 LEU A CA 1
ATOM 613 C C . LEU A 1 77 ? -1.063 -2.450 -10.529 1.00 95.25 77 LEU A C 1
ATOM 615 O O . LEU A 1 77 ? -1.937 -2.031 -11.286 1.00 95.25 77 LEU A O 1
ATOM 619 N N . VAL A 1 78 ? 0.231 -2.229 -10.714 1.00 95.25 78 VAL A N 1
ATOM 620 C CA . VAL A 1 78 ? 0.781 -1.585 -11.901 1.00 95.25 78 VAL A CA 1
ATOM 621 C C . VAL A 1 78 ? 1.551 -2.639 -12.675 1.00 95.25 78 VAL A C 1
ATOM 623 O O . VAL A 1 78 ? 2.490 -3.223 -12.138 1.00 95.25 78 VAL A O 1
ATOM 626 N N . ASN A 1 79 ? 1.152 -2.865 -13.922 1.00 95.69 79 ASN A N 1
ATOM 627 C CA . ASN A 1 79 ? 1.818 -3.789 -14.831 1.00 95.69 79 ASN A CA 1
ATOM 628 C C . ASN A 1 79 ? 2.547 -3.002 -15.918 1.00 95.69 79 ASN A C 1
ATOM 630 O O . ASN A 1 79 ? 2.027 -2.013 -16.441 1.00 95.69 79 ASN A O 1
ATOM 634 N N . GLY A 1 80 ? 3.732 -3.479 -16.277 1.00 94.25 80 GLY A N 1
ATOM 635 C CA . GLY A 1 80 ? 4.394 -3.119 -17.514 1.00 94.25 80 GLY A CA 1
ATOM 636 C C . GLY A 1 80 ? 3.587 -3.591 -18.721 1.00 94.25 80 GLY A C 1
ATOM 637 O O . GLY A 1 80 ? 2.599 -4.321 -18.622 1.00 94.25 80 GLY A O 1
ATOM 638 N N . SER A 1 81 ? 4.017 -3.150 -19.890 1.00 94.56 81 SER A N 1
ATOM 639 C CA . SER A 1 81 ? 3.409 -3.497 -21.171 1.00 94.56 81 SER A CA 1
ATOM 640 C C . SER A 1 81 ? 4.499 -3.718 -22.216 1.00 94.56 81 SER A C 1
ATOM 642 O O . SER A 1 81 ? 5.632 -3.298 -21.990 1.00 94.56 81 SER A O 1
ATOM 644 N N . PRO A 1 82 ? 4.181 -4.268 -23.400 1.00 95.88 82 PRO A N 1
ATOM 645 C CA . PRO A 1 82 ? 5.158 -4.384 -24.482 1.00 95.88 82 PRO A CA 1
ATOM 646 C C . PRO A 1 82 ? 5.864 -3.064 -24.838 1.00 95.88 82 PRO A C 1
ATOM 648 O O . PRO A 1 82 ? 7.036 -3.074 -25.193 1.00 95.88 82 PRO A O 1
ATOM 651 N N . ARG A 1 83 ? 5.179 -1.917 -24.700 1.00 95.69 83 ARG A N 1
ATOM 652 C CA . ARG A 1 83 ? 5.755 -0.581 -24.956 1.00 95.69 83 ARG A CA 1
ATOM 653 C C . ARG A 1 83 ? 6.567 -0.030 -23.779 1.00 95.69 83 ARG A C 1
ATOM 655 O O . ARG A 1 83 ? 7.496 0.743 -23.980 1.00 95.69 83 ARG A O 1
ATOM 662 N N . HIS A 1 84 ? 6.209 -0.414 -22.556 1.00 93.25 84 HIS A N 1
ATOM 663 C CA . HIS A 1 84 ? 6.866 0.012 -21.320 1.00 93.25 84 HIS A CA 1
ATOM 664 C C . HIS A 1 84 ? 7.058 -1.205 -20.411 1.00 93.25 84 HIS A C 1
ATOM 666 O O . HIS A 1 84 ? 6.274 -1.401 -19.479 1.00 93.25 84 HIS A O 1
ATOM 672 N N . PRO A 1 85 ? 8.045 -2.067 -20.706 1.00 93.94 85 PRO A N 1
ATOM 673 C CA . PRO A 1 85 ? 8.156 -3.357 -20.038 1.00 93.94 85 PRO A CA 1
ATOM 674 C C . PRO A 1 85 ? 8.615 -3.218 -18.591 1.00 93.94 85 PRO A C 1
ATOM 676 O O . PRO A 1 85 ? 8.240 -4.032 -17.758 1.00 93.94 85 PRO A O 1
ATOM 679 N N . ASN A 1 86 ? 9.376 -2.171 -18.274 1.00 95.31 86 ASN A N 1
ATOM 680 C CA . ASN A 1 86 ? 9.978 -1.973 -16.962 1.00 95.31 86 ASN A CA 1
ATOM 681 C C . ASN A 1 86 ? 9.206 -0.940 -16.136 1.00 95.31 86 ASN A C 1
ATOM 683 O O . ASN A 1 86 ? 8.736 0.070 -16.662 1.00 95.31 86 ASN A O 1
ATOM 687 N N . ILE A 1 87 ? 9.151 -1.150 -14.819 1.00 93.12 87 ILE A N 1
ATOM 688 C CA . ILE A 1 87 ? 8.596 -0.182 -13.867 1.00 93.12 87 ILE A CA 1
ATOM 689 C C . ILE A 1 87 ? 9.735 0.418 -13.049 1.00 93.12 87 ILE A C 1
ATOM 691 O O . ILE A 1 87 ? 10.391 -0.264 -12.265 1.00 93.12 87 ILE A O 1
ATOM 695 N N . ALA A 1 88 ? 9.928 1.731 -13.171 1.00 92.19 88 ALA A N 1
ATOM 696 C CA . ALA A 1 88 ? 10.805 2.467 -12.272 1.00 92.19 88 ALA A CA 1
ATOM 697 C C . ALA A 1 88 ? 10.132 2.596 -10.891 1.00 92.19 88 ALA A C 1
ATOM 699 O O . ALA A 1 88 ? 9.317 3.495 -10.663 1.00 92.19 88 ALA A O 1
ATOM 700 N N . ILE A 1 89 ? 10.470 1.690 -9.964 1.00 89.25 89 ILE A N 1
ATOM 701 C CA . ILE A 1 89 ? 9.817 1.562 -8.646 1.00 89.25 89 ILE A CA 1
ATOM 702 C C . ILE A 1 89 ? 9.837 2.883 -7.872 1.00 89.25 89 ILE A C 1
ATOM 704 O O . ILE A 1 89 ? 8.810 3.299 -7.346 1.00 89.25 89 ILE A O 1
ATOM 708 N N . GLY A 1 90 ? 10.981 3.572 -7.823 1.00 91.12 90 GLY A N 1
ATOM 709 C CA . GLY A 1 90 ? 11.121 4.832 -7.088 1.00 91.12 90 GLY A CA 1
ATOM 710 C C . GLY A 1 90 ? 10.113 5.899 -7.540 1.00 91.12 90 GLY A C 1
ATOM 711 O O . GLY A 1 90 ? 9.303 6.336 -6.721 1.00 91.12 90 GLY A O 1
ATOM 712 N N . PRO A 1 91 ? 10.135 6.327 -8.817 1.00 93.31 91 PRO A N 1
ATOM 713 C CA . PRO A 1 91 ? 9.129 7.228 -9.377 1.00 93.31 91 PRO A CA 1
ATOM 714 C C . PRO A 1 91 ? 7.690 6.746 -9.180 1.00 93.31 91 PRO A C 1
ATOM 716 O O . PRO A 1 91 ? 6.865 7.517 -8.696 1.00 93.31 91 PRO A O 1
ATOM 719 N N . MET A 1 92 ? 7.400 5.473 -9.459 1.00 93.81 92 MET A N 1
ATOM 720 C CA . MET A 1 92 ? 6.045 4.935 -9.331 1.00 93.81 92 MET A CA 1
ATOM 721 C C . MET A 1 92 ? 5.534 4.999 -7.885 1.00 93.81 92 MET A C 1
ATOM 723 O O . MET A 1 92 ? 4.433 5.481 -7.637 1.00 93.81 92 MET A O 1
ATOM 727 N N . MET A 1 93 ? 6.349 4.607 -6.903 1.00 94.31 93 MET A N 1
ATOM 728 C CA . MET A 1 93 ? 5.996 4.701 -5.482 1.00 94.31 93 MET A CA 1
ATOM 729 C C . MET A 1 93 ? 5.800 6.140 -5.016 1.00 94.31 93 MET A C 1
ATOM 731 O O . MET A 1 93 ? 4.972 6.378 -4.139 1.00 94.31 93 MET A O 1
ATOM 735 N N . ARG A 1 94 ? 6.511 7.118 -5.596 1.00 95.06 94 ARG A N 1
ATOM 736 C CA . ARG A 1 94 ? 6.221 8.534 -5.324 1.00 95.06 94 ARG A CA 1
ATOM 737 C C . ARG A 1 94 ? 4.825 8.916 -5.810 1.00 95.06 94 ARG A C 1
ATOM 739 O O . ARG A 1 94 ? 4.091 9.530 -5.041 1.00 95.06 94 ARG A O 1
ATOM 746 N N . THR A 1 95 ? 4.459 8.523 -7.029 1.00 95.19 95 THR A N 1
ATOM 747 C CA . THR A 1 95 ? 3.136 8.804 -7.603 1.00 95.19 95 THR A CA 1
ATOM 748 C C . THR A 1 95 ? 2.022 8.123 -6.813 1.00 95.19 95 THR A C 1
ATOM 750 O O . THR A 1 95 ? 1.076 8.791 -6.403 1.00 95.19 95 THR A O 1
ATOM 753 N N . LEU A 1 96 ? 2.145 6.819 -6.532 1.00 95.31 96 LEU A N 1
ATOM 754 C CA . LEU A 1 96 ? 1.123 6.084 -5.779 1.00 95.31 96 LEU A CA 1
ATOM 755 C C . LEU A 1 96 ? 0.926 6.666 -4.382 1.00 95.31 96 LEU A C 1
ATOM 757 O O . LEU A 1 96 ? -0.209 6.856 -3.953 1.00 95.31 96 LEU A O 1
ATOM 761 N N . ARG A 1 97 ? 2.018 7.011 -3.695 1.00 95.44 97 ARG A N 1
ATOM 762 C CA . ARG A 1 97 ? 1.934 7.671 -2.394 1.00 95.44 97 ARG A CA 1
ATOM 763 C C . ARG A 1 97 ? 1.189 8.999 -2.483 1.00 95.44 97 ARG A C 1
ATOM 765 O O . ARG A 1 97 ? 0.318 9.236 -1.660 1.00 95.44 97 ARG A O 1
ATOM 772 N N . HIS A 1 98 ? 1.494 9.839 -3.471 1.00 95.19 98 HIS A N 1
ATOM 773 C CA . HIS A 1 98 ? 0.819 11.128 -3.628 1.00 95.19 98 HIS A CA 1
ATOM 774 C C . HIS A 1 98 ? -0.701 10.963 -3.801 1.00 95.19 98 HIS A C 1
ATOM 776 O O . HIS A 1 98 ? -1.476 11.638 -3.125 1.00 95.19 98 HIS A O 1
ATOM 782 N N . VAL A 1 99 ? -1.128 10.007 -4.633 1.00 93.69 99 VAL A N 1
ATOM 783 C CA . VAL A 1 99 ? -2.553 9.692 -4.838 1.00 93.69 99 VAL A CA 1
ATOM 784 C C . VAL A 1 99 ? -3.203 9.173 -3.553 1.00 93.69 99 VAL A C 1
ATOM 786 O O . VAL A 1 99 ? -4.290 9.619 -3.192 1.00 93.69 99 VAL A O 1
ATOM 789 N N . LEU A 1 100 ? -2.543 8.259 -2.839 1.00 93.38 100 LEU A N 1
ATOM 790 C CA . LEU A 1 100 ? -3.064 7.691 -1.593 1.00 93.38 100 LEU A CA 1
ATOM 791 C C . LEU A 1 100 ? -3.153 8.730 -0.467 1.00 93.38 100 LEU A C 1
ATOM 793 O O . LEU A 1 100 ? -4.140 8.752 0.263 1.00 93.38 100 LEU A O 1
ATOM 797 N N . GLU A 1 101 ? -2.164 9.616 -0.342 1.00 92.81 101 GLU A N 1
ATOM 798 C CA . GLU A 1 101 ? -2.182 10.728 0.614 1.00 92.81 101 GLU A CA 1
ATOM 799 C C . GLU A 1 101 ? -3.332 11.699 0.326 1.00 92.81 101 GLU A C 1
ATOM 801 O O . GLU A 1 101 ? -4.018 12.127 1.257 1.00 92.81 101 GLU A O 1
ATOM 806 N N . ALA A 1 102 ? -3.556 12.036 -0.948 1.00 90.62 102 ALA A N 1
ATOM 807 C CA . ALA A 1 102 ? -4.673 12.879 -1.362 1.00 90.62 102 ALA A CA 1
ATOM 808 C C . ALA A 1 102 ? -6.017 12.205 -1.057 1.00 90.62 102 ALA A C 1
ATOM 810 O O . ALA A 1 102 ? -6.894 12.823 -0.457 1.00 90.62 102 ALA A O 1
ATOM 811 N N . TRP A 1 103 ? -6.152 10.919 -1.389 1.00 86.31 103 TRP A N 1
ATOM 812 C CA . TRP A 1 103 ? -7.375 10.157 -1.149 1.00 86.31 103 TRP A CA 1
ATOM 813 C C . TRP A 1 103 ? -7.701 10.012 0.341 1.00 86.31 103 TRP A C 1
ATOM 815 O O . TRP A 1 103 ? -8.837 10.247 0.743 1.00 86.31 103 TRP A O 1
ATOM 825 N N . ALA A 1 104 ? -6.709 9.703 1.179 1.00 85.81 104 ALA A N 1
ATOM 826 C CA . ALA A 1 104 ? -6.905 9.580 2.623 1.00 85.81 104 ALA A CA 1
ATOM 827 C C . ALA A 1 104 ? -7.186 10.925 3.317 1.00 85.81 104 ALA A C 1
ATOM 829 O O . ALA A 1 104 ? -7.751 10.938 4.408 1.00 85.81 104 ALA A O 1
ATOM 830 N N . SER A 1 105 ? -6.808 12.045 2.693 1.00 83.94 105 SER A N 1
ATOM 831 C CA . SER A 1 105 ? -7.104 13.392 3.199 1.00 83.94 105 SER A CA 1
ATOM 832 C C . SER A 1 105 ? -8.476 13.918 2.748 1.00 83.94 105 SER A C 1
ATOM 834 O O . SER A 1 105 ? -8.915 14.949 3.252 1.00 83.94 105 SER A O 1
ATOM 836 N N . ALA A 1 106 ? -9.147 13.263 1.792 1.00 79.88 106 ALA A N 1
ATOM 837 C CA . ALA A 1 106 ? -10.387 13.764 1.207 1.00 79.88 106 ALA A CA 1
ATOM 838 C C . ALA A 1 106 ? -11.605 13.542 2.137 1.00 79.88 106 ALA A C 1
ATOM 840 O O . ALA A 1 106 ? -11.794 12.431 2.649 1.00 79.88 106 ALA A O 1
ATOM 841 N N . PRO A 1 107 ? -12.481 14.551 2.326 1.00 56.50 107 PRO A N 1
ATOM 842 C CA . PRO A 1 107 ? -13.721 14.394 3.081 1.00 56.50 107 PRO A CA 1
ATOM 843 C C . PRO A 1 107 ? -14.614 13.324 2.445 1.00 56.50 107 PRO A C 1
ATOM 845 O O . PRO A 1 107 ? -14.980 13.413 1.275 1.00 56.50 107 PRO A O 1
ATOM 848 N N . GLY A 1 108 ? -14.979 12.302 3.220 1.00 58.47 108 GLY A N 1
ATOM 849 C CA . GLY A 1 108 ? -15.952 11.303 2.787 1.00 58.47 108 GLY A CA 1
ATOM 850 C C . GLY A 1 108 ? -15.446 10.325 1.731 1.00 58.47 108 GLY A C 1
ATOM 851 O O . GLY A 1 108 ? -16.249 9.951 0.881 1.00 58.47 108 GLY A O 1
ATOM 852 N N . ALA A 1 109 ? -14.172 9.905 1.797 1.00 53.91 109 ALA A N 1
ATOM 853 C CA . ALA A 1 109 ? -13.560 8.859 0.967 1.00 53.91 109 ALA A CA 1
ATOM 854 C C . ALA A 1 109 ? -14.471 7.620 0.801 1.00 53.91 109 ALA A C 1
ATOM 856 O O . ALA A 1 109 ? -14.362 6.616 1.508 1.00 53.91 109 ALA A O 1
ATOM 857 N N . ARG A 1 110 ? -15.408 7.701 -0.147 1.00 53.81 110 ARG A N 1
ATOM 858 C CA . ARG A 1 110 ? -16.164 6.579 -0.678 1.00 53.81 110 AR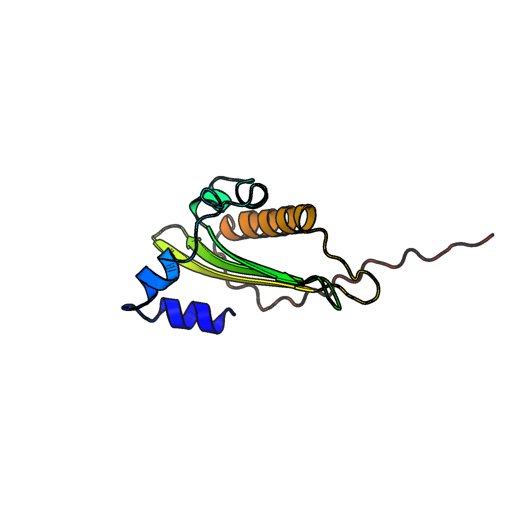G A CA 1
ATOM 859 C C . ARG A 1 110 ? -15.251 5.847 -1.638 1.00 53.81 110 ARG A C 1
ATOM 861 O O . ARG A 1 110 ? -14.409 6.437 -2.313 1.00 53.81 110 ARG A O 1
ATOM 868 N N . GLN A 1 111 ? -15.439 4.538 -1.645 1.00 43.75 111 GLN A N 1
ATOM 869 C CA . GLN A 1 111 ? -14.788 3.584 -2.522 1.00 43.75 111 GLN A CA 1
ATOM 870 C C . GLN A 1 111 ? -14.765 4.129 -3.962 1.00 43.75 111 GLN A C 1
ATOM 872 O O . GLN A 1 111 ? -15.842 4.300 -4.534 1.00 43.75 111 GLN A O 1
ATOM 877 N N . PRO A 1 112 ? -13.594 4.418 -4.565 1.00 43.44 112 PRO A N 1
ATOM 878 C CA . PRO A 1 112 ? -13.561 4.610 -6.003 1.00 43.44 112 PRO A CA 1
ATOM 879 C C . PRO A 1 112 ? -14.028 3.288 -6.618 1.00 43.44 112 PRO A C 1
ATOM 881 O O . PRO A 1 112 ? -13.458 2.229 -6.329 1.00 43.44 112 PRO A O 1
ATOM 884 N N . ALA A 1 113 ? -15.107 3.331 -7.407 1.00 40.88 113 ALA A N 1
ATOM 885 C CA . ALA A 1 113 ? -15.450 2.227 -8.296 1.00 40.88 113 ALA A CA 1
ATOM 886 C C . ALA A 1 113 ? -14.175 1.872 -9.060 1.00 40.88 113 ALA A C 1
ATOM 888 O O . ALA A 1 113 ? -13.481 2.789 -9.491 1.00 40.88 113 ALA A O 1
ATOM 889 N N . ALA A 1 114 ? -13.831 0.582 -9.121 1.00 40.81 114 ALA A N 1
ATOM 890 C CA . ALA A 1 114 ? -12.569 0.079 -9.653 1.00 40.81 114 ALA A CA 1
ATOM 891 C C . ALA A 1 114 ? -12.199 0.790 -10.965 1.00 40.81 114 ALA A C 1
ATOM 893 O O . ALA A 1 114 ? -12.654 0.413 -12.043 1.00 40.81 114 ALA A O 1
ATOM 894 N N . ALA A 1 115 ? -11.403 1.854 -10.865 1.00 40.59 115 ALA A N 1
ATOM 895 C CA . ALA A 1 115 ? -11.021 2.645 -12.012 1.00 40.59 115 ALA A CA 1
ATOM 896 C C . ALA A 1 115 ? -9.876 1.891 -12.669 1.00 40.59 115 ALA A C 1
ATOM 898 O O . ALA A 1 115 ? -8.712 2.027 -12.293 1.00 40.59 115 ALA A O 1
ATOM 899 N N . GLN A 1 116 ? -10.218 1.048 -13.641 1.00 37.75 116 GLN A N 1
ATOM 900 C CA . GLN A 1 116 ? -9.265 0.614 -14.648 1.00 37.75 116 GLN A CA 1
ATOM 901 C C . GLN A 1 116 ? -8.934 1.835 -15.515 1.00 37.75 116 GLN A C 1
ATOM 903 O O . GLN A 1 116 ? -9.447 1.994 -16.619 1.00 37.75 116 GLN A O 1
ATOM 908 N N . SER A 1 117 ? -8.107 2.746 -15.002 1.00 42.03 117 SER A N 1
ATOM 909 C CA . SER A 1 117 ? -7.587 3.841 -15.813 1.00 42.03 117 SER A CA 1
ATOM 910 C C . SER A 1 117 ? -6.597 3.266 -16.819 1.00 42.03 117 SER A C 1
ATOM 912 O O . SER A 1 117 ? -5.413 3.100 -16.530 1.00 42.03 117 SER A O 1
ATOM 914 N N . ARG A 1 118 ? -7.080 2.981 -18.033 1.00 39.66 118 ARG A N 1
ATOM 915 C CA . ARG A 1 118 ? -6.238 2.938 -19.231 1.00 39.66 118 ARG A CA 1
ATOM 916 C C . ARG A 1 118 ? -5.768 4.364 -19.512 1.00 39.66 118 ARG A C 1
ATOM 918 O O . ARG A 1 118 ? -6.379 5.086 -20.291 1.00 39.66 118 ARG A O 1
ATOM 925 N N . ALA A 1 119 ? -4.683 4.780 -18.867 1.00 37.97 119 ALA A N 1
ATOM 926 C CA . ALA A 1 119 ? -3.947 5.956 -19.305 1.00 37.97 119 ALA A CA 1
ATOM 927 C C . ALA A 1 119 ? -3.207 5.589 -20.601 1.00 37.97 119 ALA A C 1
ATOM 929 O O . ALA A 1 119 ? -2.082 5.094 -20.580 1.00 37.97 119 ALA A O 1
ATOM 930 N N . ILE A 1 120 ? -3.874 5.773 -21.740 1.00 38.78 120 ILE A N 1
ATOM 931 C CA . ILE A 1 120 ? -3.210 5.824 -23.041 1.00 38.78 120 ILE A CA 1
ATOM 932 C C . ILE A 1 120 ? -2.503 7.180 -23.074 1.00 38.78 120 ILE A C 1
ATOM 934 O O . ILE A 1 120 ? -3.164 8.213 -23.164 1.00 38.78 120 ILE A O 1
ATOM 938 N N . LEU A 1 121 ? -1.170 7.191 -22.948 1.00 38.31 121 LEU A N 1
ATOM 939 C CA . LEU A 1 121 ? -0.396 8.392 -23.268 1.00 38.31 121 LEU A CA 1
ATOM 940 C C . LEU A 1 121 ? -0.746 8.814 -24.706 1.00 38.31 121 LEU A C 1
ATOM 942 O O . LEU A 1 121 ? -0.724 7.952 -25.592 1.00 38.31 121 LEU A O 1
ATOM 946 N N . PRO A 1 122 ? -1.055 10.096 -24.971 1.00 34.81 122 PRO A N 1
ATOM 947 C CA . PRO A 1 122 ? -1.297 10.542 -26.331 1.00 34.81 122 PRO A CA 1
ATOM 948 C C . PRO A 1 122 ? -0.032 10.315 -27.162 1.00 34.81 122 PRO A C 1
ATOM 950 O O . PRO A 1 122 ? 1.048 10.808 -26.832 1.00 34.81 122 PRO A O 1
ATOM 953 N N . HIS A 1 123 ? -0.182 9.542 -28.240 1.00 39.66 123 HIS A N 1
ATOM 954 C CA . HIS A 1 123 ? 0.803 9.447 -29.309 1.00 39.66 123 HIS A CA 1
ATOM 955 C C . HIS A 1 123 ? 1.084 10.870 -29.795 1.00 39.66 123 HIS A C 1
ATOM 957 O O . HIS A 1 123 ? 0.210 11.513 -30.382 1.00 39.66 123 HIS A O 1
ATOM 963 N N . ARG A 1 124 ? 2.301 11.366 -29.562 1.00 39.16 124 ARG A N 1
ATOM 964 C CA . ARG A 1 124 ? 2.807 12.502 -30.324 1.00 39.16 124 ARG A CA 1
ATOM 965 C C . ARG A 1 124 ? 2.915 11.997 -31.761 1.00 39.16 124 ARG A C 1
ATOM 967 O O . ARG A 1 124 ? 3.731 11.124 -32.034 1.00 39.16 124 ARG A O 1
ATOM 974 N N . LYS A 1 125 ? 1.998 12.442 -32.625 1.00 37.53 125 LYS A N 1
ATOM 975 C CA . LYS A 1 125 ? 2.099 12.216 -34.066 1.00 37.53 125 LYS A CA 1
ATOM 976 C C . LYS A 1 125 ? 3.387 12.873 -34.540 1.00 37.53 125 LYS A C 1
ATOM 978 O O . LYS A 1 125 ? 3.620 14.047 -34.249 1.00 37.53 125 LYS A O 1
ATOM 983 N N . ASP A 1 126 ? 4.184 12.093 -35.247 1.00 49.50 126 ASP A N 1
ATOM 984 C CA . ASP A 1 126 ? 5.246 12.579 -36.108 1.00 49.50 126 ASP A CA 1
ATOM 985 C C . ASP A 1 126 ? 4.681 13.661 -37.042 1.00 49.50 126 ASP A C 1
ATOM 987 O O . ASP A 1 126 ? 3.576 13.520 -37.576 1.00 49.50 126 ASP A O 1
ATOM 991 N N . ALA A 1 127 ? 5.430 14.747 -37.220 1.00 35.56 127 ALA A N 1
ATOM 992 C CA . ALA A 1 127 ? 5.210 15.720 -38.283 1.00 35.56 127 ALA A CA 1
ATOM 993 C C . ALA A 1 127 ? 6.470 15.759 -39.172 1.00 35.56 127 ALA A C 1
ATOM 995 O O . ALA A 1 127 ? 7.566 15.556 -38.647 1.00 35.56 127 ALA A O 1
ATOM 996 N N . PRO A 1 128 ? 6.324 15.929 -40.499 1.00 49.22 128 PRO A N 1
ATOM 997 C CA . PRO A 1 128 ? 7.261 15.380 -41.476 1.00 49.22 128 PRO A CA 1
ATOM 998 C C . PRO A 1 128 ? 8.295 16.383 -42.012 1.00 49.22 128 PRO A C 1
ATOM 1000 O O . PRO A 1 128 ? 8.021 17.578 -42.064 1.00 49.22 128 PRO A O 1
ATOM 1003 N N . LYS A 1 129 ? 9.386 15.786 -42.524 1.00 43.69 129 LYS A N 1
ATOM 1004 C CA . LYS A 1 129 ? 10.523 16.301 -43.316 1.00 43.69 129 LYS A CA 1
ATOM 1005 C C . LYS A 1 129 ? 11.422 17.350 -42.668 1.00 43.69 129 LYS A C 1
ATOM 1007 O O . LYS A 1 129 ? 11.031 18.529 -42.595 1.00 43.69 129 LYS A O 1
#

Organism: NCBI:txid410659

InterPro domains:
  IPR012338 Beta-lactamase/transpeptidase-like [G3DSA:3.40.710.10] (1-103)
  IPR012338 Beta-lactamase/transpeptidase-like [SSF56601] (42-103)

pLDDT: mean 84.22, std 19.65, range [34.81, 96.88]

Nearest PDB structures (foldseek):
  3n8b-assembly1_B  TM=3.565E-01  e=6.082E-02  Borreliella burgdorferi
  8sux-assembly1_A  TM=3.552E-01  e=1.541E+00  Escherichia coli
  8ee4-assembly1_E  TM=3.785E-01  e=2.102E+00  Escherichia coli
  8sux-assembly1_B  TM=3.542E-01  e=2.533E+00  Escherichia coli

Foldseek 3Di:
DQVVQVVLVPPPVCVVVVQVVFDALCPDPDPLSNDDDPQRRPFWGWDWDWDQPPATKIKIWGWGAAPPRDIDTDIDIDTADPVGRYDPCNVVSVVVSVVVVVLRPDPPNDDDPPPPPPPPPDPPDDDDD